Protein AF-X1M5L8-F1 (afdb_monomer_lite)

Foldseek 3Di:
DPPVVLVVVLQVLLVVQLVQCVVCVCQCLDVNHDRPSCVLVCCCVVDVSNVNSNLNSQQNNLCVSPPPVCSNPVD

Secondary structure (DSSP, 8-state):
--HHHHHHHHHHHHHHHHHHHHHTHHHHSSSS---GGGGGGGGGGT-THHHHHHHHHHHHHHHHSSSTHHHHH--

Organism: NCBI:txid412755

Radius of gyration: 12.64 Å; chains: 1; bounding box: 34×22×30 Å

Structure (mmCIF, N/CA/C/O backbone):
data_AF-X1M5L8-F1
#
_entry.id   AF-X1M5L8-F1
#
loop_
_atom_site.group_PDB
_atom_site.id
_atom_site.type_symbol
_atom_site.label_atom_id
_atom_site.label_alt_id
_atom_site.label_comp_id
_atom_site.label_asym_id
_atom_site.label_entity_id
_atom_site.label_seq_id
_atom_site.pdbx_PDB_ins_code
_atom_site.Cartn_x
_atom_site.Cartn_y
_atom_site.Cartn_z
_atom_site.occupancy
_atom_site.B_iso_or_equiv
_atom_site.auth_seq_id
_atom_site.auth_comp_id
_atom_site.auth_asym_id
_atom_site.auth_atom_id
_atom_site.pdbx_PDB_model_num
ATOM 1 N N . MET A 1 1 ? -15.995 1.680 15.866 1.00 62.41 1 MET A N 1
ATOM 2 C CA . MET A 1 1 ? -16.151 1.449 14.412 1.00 62.41 1 MET A CA 1
ATOM 3 C C . MET A 1 1 ? -16.612 0.012 14.213 1.00 62.41 1 MET A C 1
ATOM 5 O O . MET A 1 1 ? -16.022 -0.867 14.828 1.00 62.41 1 MET 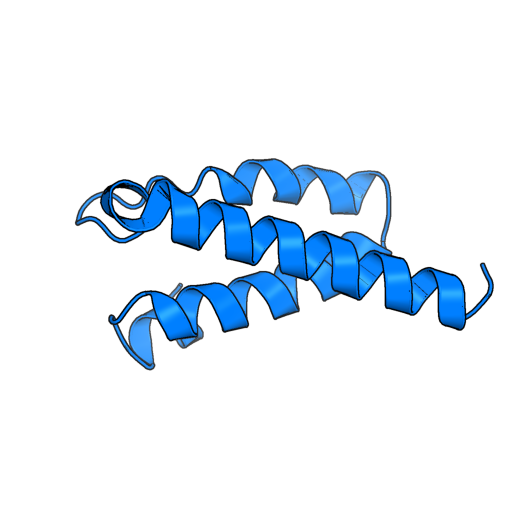A O 1
ATOM 9 N N . ASN A 1 2 ? -17.666 -0.248 13.434 1.00 84.50 2 ASN A N 1
ATOM 10 C CA . ASN A 1 2 ? -18.067 -1.628 13.132 1.00 84.50 2 ASN A CA 1
ATOM 11 C C . ASN A 1 2 ? -16.911 -2.345 12.417 1.00 84.50 2 ASN A C 1
ATOM 13 O O . ASN A 1 2 ? -16.297 -1.752 11.528 1.00 84.50 2 ASN A O 1
ATOM 17 N N . LYS A 1 3 ? -16.622 -3.604 12.783 1.00 84.94 3 LYS A N 1
ATOM 18 C CA . LYS A 1 3 ? -15.528 -4.401 12.184 1.00 84.94 3 LYS A CA 1
ATOM 19 C C . LYS A 1 3 ? -15.578 -4.402 10.652 1.00 84.94 3 LYS A C 1
ATOM 21 O O . LYS A 1 3 ? -14.543 -4.313 10.003 1.00 84.94 3 LYS A O 1
ATOM 26 N N . LEU A 1 4 ? -16.784 -4.430 10.088 1.00 91.06 4 LEU A N 1
ATOM 27 C CA . LEU A 1 4 ? -17.008 -4.417 8.645 1.00 91.06 4 LEU A CA 1
ATOM 28 C C . LEU A 1 4 ? -16.542 -3.100 8.000 1.00 91.06 4 LEU A C 1
ATOM 30 O O . LEU A 1 4 ? -15.791 -3.125 7.033 1.00 91.06 4 LEU A O 1
ATOM 34 N N . ASN A 1 5 ? -16.875 -1.952 8.599 1.00 90.12 5 ASN A N 1
ATOM 35 C CA . ASN A 1 5 ? -16.430 -0.640 8.113 1.00 90.12 5 ASN A CA 1
ATOM 36 C C . ASN A 1 5 ? -14.907 -0.478 8.194 1.00 90.12 5 ASN A C 1
ATOM 38 O O . ASN A 1 5 ? -14.314 0.159 7.329 1.00 90.12 5 ASN A O 1
ATOM 42 N N . TYR A 1 6 ? -14.274 -1.061 9.217 1.00 91.25 6 TYR A N 1
ATOM 43 C CA . TYR A 1 6 ? -12.816 -1.079 9.328 1.00 91.25 6 TYR A CA 1
ATOM 44 C C . TYR A 1 6 ? -12.179 -1.861 8.171 1.00 91.25 6 TYR A C 1
ATOM 46 O O . TYR A 1 6 ? -11.318 -1.327 7.481 1.00 91.25 6 TYR A O 1
ATOM 54 N N . LEU A 1 7 ? -12.649 -3.084 7.903 1.00 91.50 7 LEU A N 1
ATOM 55 C CA . LEU A 1 7 ? -12.132 -3.915 6.809 1.00 91.50 7 LEU A CA 1
ATOM 56 C C . LEU A 1 7 ? -12.346 -3.280 5.430 1.00 91.50 7 LEU A C 1
ATOM 58 O O . LEU A 1 7 ? -11.452 -3.332 4.590 1.00 91.50 7 LEU A O 1
ATOM 62 N N . VAL A 1 8 ? -13.495 -2.636 5.207 1.00 93.56 8 VAL A N 1
ATOM 63 C CA . VAL A 1 8 ? -13.762 -1.915 3.953 1.00 93.56 8 VAL A CA 1
ATOM 64 C C . VAL A 1 8 ? -12.768 -0.768 3.760 1.00 93.56 8 VAL A C 1
ATOM 66 O O . VAL A 1 8 ? -12.236 -0.612 2.665 1.00 93.56 8 VAL A O 1
ATOM 69 N N . ARG A 1 9 ? -12.453 0.005 4.809 1.00 91.44 9 ARG A N 1
ATOM 70 C CA . ARG A 1 9 ? -11.442 1.075 4.719 1.00 91.44 9 ARG A CA 1
ATOM 71 C C . ARG A 1 9 ? -10.053 0.532 4.404 1.00 91.44 9 ARG A C 1
ATOM 73 O O . ARG A 1 9 ? -9.408 1.053 3.501 1.00 91.44 9 ARG A O 1
ATOM 80 N N . VAL A 1 10 ? -9.632 -0.533 5.091 1.00 93.62 10 VAL A N 1
ATOM 81 C CA . VAL A 1 10 ? -8.362 -1.229 4.820 1.00 93.62 10 VAL A CA 1
ATOM 82 C C . VAL A 1 10 ? -8.271 -1.621 3.342 1.00 93.62 10 VAL A C 1
ATOM 84 O O . VAL A 1 10 ? -7.297 -1.279 2.674 1.00 93.62 10 VAL A O 1
ATOM 87 N N . ALA A 1 11 ? -9.306 -2.288 2.820 1.00 93.50 11 ALA A N 1
ATOM 88 C CA . ALA A 1 11 ? -9.345 -2.748 1.435 1.00 93.50 11 ALA A CA 1
ATOM 89 C C . ALA A 1 11 ? -9.312 -1.587 0.429 1.00 93.50 11 ALA A C 1
ATOM 91 O O . ALA A 1 11 ? -8.572 -1.647 -0.549 1.00 93.50 11 ALA A O 1
ATOM 92 N N . MET A 1 12 ? -10.066 -0.514 0.683 1.00 94.88 12 MET A N 1
ATOM 93 C CA . MET A 1 12 ? -10.093 0.671 -0.181 1.00 94.88 12 MET A CA 1
ATOM 94 C C . MET A 1 12 ? -8.736 1.378 -0.232 1.00 94.88 12 MET A C 1
ATOM 96 O O . MET A 1 12 ? -8.265 1.714 -1.315 1.00 94.88 12 MET A O 1
ATOM 100 N N . ILE A 1 13 ? -8.087 1.578 0.919 1.00 94.44 13 ILE A N 1
ATOM 101 C CA . ILE A 1 13 ? -6.775 2.237 0.994 1.00 94.44 13 ILE A CA 1
ATOM 102 C C . ILE A 1 13 ? -5.721 1.402 0.259 1.00 94.44 13 ILE A C 1
ATOM 104 O O . ILE A 1 13 ? -4.971 1.941 -0.555 1.00 94.44 13 ILE A O 1
ATOM 108 N N . GLY A 1 14 ? -5.709 0.084 0.485 1.00 93.19 14 GLY A N 1
ATOM 109 C CA . GLY A 1 14 ? -4.808 -0.826 -0.221 1.00 93.19 14 GLY A CA 1
ATOM 110 C C . GLY A 1 14 ? -5.045 -0.842 -1.733 1.00 93.19 14 GLY A C 1
ATOM 111 O O . GLY A 1 14 ? -4.090 -0.773 -2.501 1.00 93.19 14 GLY A O 1
ATOM 112 N N . ALA A 1 15 ? -6.306 -0.852 -2.177 1.00 93.62 15 ALA A N 1
ATOM 113 C CA . ALA A 1 15 ? -6.644 -0.805 -3.598 1.00 93.62 15 ALA A CA 1
ATOM 114 C C . ALA A 1 15 ? -6.161 0.491 -4.266 1.00 93.62 15 ALA A C 1
ATOM 116 O O . ALA A 1 15 ? -5.579 0.436 -5.347 1.00 93.62 15 ALA A O 1
ATOM 117 N N . ILE A 1 16 ? -6.345 1.64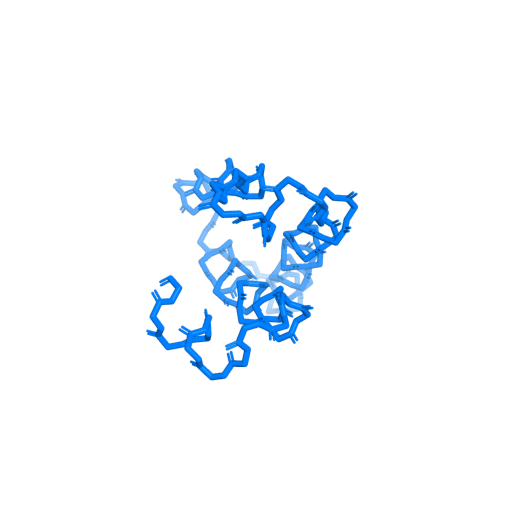6 -3.617 1.00 93.56 16 ILE A N 1
ATOM 118 C CA . ILE A 1 16 ? -5.860 2.934 -4.138 1.00 93.56 16 ILE A CA 1
ATOM 119 C C . ILE A 1 16 ? -4.333 2.920 -4.258 1.00 93.56 16 ILE A C 1
ATOM 121 O O . ILE A 1 16 ? -3.810 3.320 -5.296 1.00 93.56 16 ILE A O 1
ATOM 125 N N . TYR A 1 17 ? -3.622 2.421 -3.241 1.00 92.75 17 TYR A N 1
ATOM 126 C CA . TYR A 1 17 ? -2.161 2.314 -3.270 1.00 92.75 17 TYR A CA 1
ATOM 127 C C . TYR A 1 17 ? -1.677 1.475 -4.466 1.00 92.75 17 TYR A C 1
ATOM 129 O O . TYR A 1 17 ? -0.814 1.911 -5.229 1.00 92.75 17 TYR A O 1
ATOM 137 N N . VAL A 1 18 ? -2.282 0.301 -4.678 1.00 91.50 18 VAL A N 1
ATOM 138 C CA . VAL A 1 18 ? -1.949 -0.592 -5.800 1.00 91.50 18 VAL A CA 1
ATOM 139 C C . VAL A 1 18 ? -2.236 0.076 -7.142 1.00 91.50 18 VAL A C 1
ATOM 141 O O . VAL A 1 18 ? -1.379 0.084 -8.021 1.00 91.50 18 VAL A O 1
ATOM 144 N N . ILE A 1 19 ? -3.419 0.672 -7.301 1.00 92.19 19 ILE A N 1
ATOM 145 C CA . ILE A 1 19 ? -3.825 1.328 -8.549 1.00 92.19 19 ILE A CA 1
ATOM 146 C C . ILE A 1 19 ? -2.872 2.474 -8.897 1.00 92.19 19 ILE A C 1
ATOM 148 O O . ILE A 1 19 ? -2.472 2.590 -10.052 1.00 92.19 19 ILE A O 1
ATOM 152 N N . LEU A 1 20 ? -2.469 3.290 -7.919 1.00 89.94 20 LEU A N 1
ATOM 153 C CA . LEU A 1 20 ? -1.511 4.370 -8.155 1.00 89.94 20 LEU A CA 1
ATOM 154 C C . LEU A 1 20 ? -0.172 3.826 -8.662 1.00 89.94 20 LEU A C 1
ATOM 156 O O . LEU A 1 20 ? 0.337 4.324 -9.663 1.00 89.94 20 LEU A O 1
ATOM 160 N N . ASN A 1 21 ? 0.365 2.774 -8.044 1.00 88.25 21 ASN A N 1
ATOM 161 C CA . ASN A 1 21 ? 1.625 2.178 -8.497 1.00 88.25 21 ASN A CA 1
ATOM 162 C C . ASN A 1 21 ? 1.515 1.521 -9.884 1.00 88.25 21 ASN A C 1
ATOM 164 O O . ASN A 1 21 ? 2.464 1.582 -10.659 1.00 88.25 21 ASN A O 1
ATOM 168 N N . ILE A 1 22 ? 0.360 0.945 -10.238 1.00 86.31 22 ILE A N 1
ATOM 169 C CA . ILE A 1 22 ? 0.140 0.346 -11.565 1.00 86.31 22 ILE A CA 1
ATOM 170 C C . ILE A 1 22 ? -0.026 1.422 -12.647 1.00 86.31 22 ILE A C 1
ATOM 172 O O . ILE A 1 22 ? 0.574 1.313 -13.714 1.00 86.31 22 ILE A O 1
ATOM 176 N N . ILE A 1 23 ? -0.812 2.475 -12.395 1.00 90.56 23 ILE A N 1
ATOM 177 C CA . ILE A 1 23 ? -1.021 3.569 -13.363 1.00 90.56 23 ILE A CA 1
ATOM 178 C C . ILE A 1 23 ? 0.298 4.292 -13.640 1.00 90.56 23 ILE A C 1
ATOM 180 O O . ILE A 1 23 ? 0.605 4.620 -14.786 1.00 90.56 23 ILE A O 1
ATOM 184 N N . PHE A 1 24 ? 1.093 4.509 -12.594 1.00 85.38 24 PHE A N 1
ATOM 185 C CA . PHE A 1 24 ? 2.397 5.149 -12.693 1.00 85.38 24 PHE A CA 1
ATOM 186 C C . PHE A 1 24 ? 3.547 4.147 -12.822 1.00 85.38 24 PHE A C 1
ATOM 188 O O . PHE A 1 24 ? 4.698 4.535 -12.633 1.00 85.38 24 PHE A O 1
ATOM 195 N N . ALA A 1 25 ? 3.275 2.903 -13.236 1.00 82.06 25 ALA A N 1
ATOM 196 C CA . ALA A 1 25 ? 4.273 1.845 -13.398 1.00 82.06 25 ALA A CA 1
ATOM 197 C C . ALA A 1 25 ? 5.602 2.275 -14.061 1.00 82.06 25 ALA A C 1
ATOM 199 O O . ALA A 1 25 ? 6.648 1.938 -13.503 1.00 82.06 25 ALA A O 1
ATOM 200 N N . PRO A 1 26 ? 5.634 3.047 -15.176 1.00 79.94 26 PRO A N 1
ATOM 201 C CA . PRO A 1 26 ? 6.904 3.455 -15.794 1.00 79.94 26 PRO A CA 1
ATOM 202 C C . PRO A 1 26 ? 7.791 4.331 -14.895 1.00 79.94 26 PRO A C 1
ATOM 204 O O . PRO A 1 26 ? 9.001 4.383 -15.093 1.00 79.94 26 PRO A O 1
ATOM 207 N N . ILE A 1 27 ? 7.202 5.019 -13.915 1.00 82.69 27 ILE A N 1
ATOM 208 C CA . ILE A 1 27 ? 7.892 5.889 -12.955 1.00 82.69 27 ILE A CA 1
ATOM 209 C C . ILE A 1 27 ? 8.066 5.175 -11.600 1.00 82.69 27 ILE A C 1
ATOM 211 O O . ILE A 1 27 ? 9.058 5.381 -10.904 1.00 82.69 27 ILE A O 1
ATOM 215 N N . SER A 1 28 ? 7.124 4.305 -11.231 1.00 80.06 28 SER A N 1
ATOM 216 C CA . SER A 1 28 ? 7.103 3.593 -9.949 1.00 80.06 28 SER A CA 1
ATOM 217 C C . SER A 1 28 ? 8.058 2.397 -9.883 1.00 80.06 28 SER A C 1
ATOM 219 O O . SER A 1 28 ? 8.536 2.099 -8.793 1.00 80.06 28 SER A O 1
ATOM 221 N N . TYR A 1 29 ? 8.386 1.762 -11.017 1.00 81.12 29 TYR A N 1
ATOM 222 C CA . TYR A 1 29 ? 9.289 0.593 -11.088 1.00 81.12 29 TYR A CA 1
ATOM 223 C C . TYR A 1 29 ? 10.550 0.840 -11.930 1.00 81.12 29 TYR A C 1
ATOM 225 O O . TYR A 1 29 ? 11.233 -0.092 -12.353 1.00 81.12 29 TYR A O 1
ATOM 233 N N . GLY A 1 30 ? 10.853 2.107 -12.215 1.00 76.50 30 GLY A N 1
ATOM 234 C CA . GLY A 1 30 ? 12.069 2.486 -12.925 1.00 76.50 30 GLY A CA 1
ATOM 235 C C . GLY A 1 30 ? 13.338 2.335 -12.069 1.00 76.50 30 GLY A C 1
ATOM 236 O O . GLY A 1 30 ? 13.263 2.078 -10.868 1.00 76.50 30 GLY A O 1
ATOM 237 N N . PRO A 1 31 ? 14.528 2.570 -12.654 1.00 74.00 31 PRO A N 1
ATOM 238 C CA . PRO A 1 31 ? 15.799 2.581 -11.917 1.00 74.00 31 PRO A CA 1
ATOM 239 C C . PRO A 1 31 ? 15.839 3.645 -10.807 1.00 74.00 31 PRO A C 1
ATOM 241 O O . PRO A 1 31 ? 16.576 3.501 -9.837 1.00 74.00 31 PRO A O 1
ATOM 244 N N . VAL A 1 32 ? 15.026 4.699 -10.938 1.00 76.88 32 VAL A N 1
ATOM 245 C CA . VAL A 1 32 ? 14.696 5.644 -9.868 1.00 76.88 32 VAL A CA 1
ATOM 246 C C . VAL A 1 32 ? 13.208 5.475 -9.569 1.00 76.88 32 VAL A C 1
ATOM 248 O O . VAL A 1 32 ? 12.371 5.919 -10.353 1.00 76.88 32 VAL A O 1
ATOM 251 N N . GLN A 1 33 ? 12.880 4.796 -8.469 1.00 75.75 33 GLN A N 1
ATOM 252 C CA . GLN A 1 33 ? 11.499 4.477 -8.102 1.00 75.75 33 GLN A CA 1
ATOM 253 C C . GLN A 1 33 ? 10.820 5.691 -7.463 1.00 75.75 33 GLN A C 1
ATOM 255 O O . GLN A 1 33 ? 11.017 5.981 -6.283 1.00 75.75 33 GLN A O 1
ATOM 260 N N . VAL A 1 34 ? 9.999 6.407 -8.230 1.00 80.62 34 VAL A N 1
ATOM 261 C CA . VAL A 1 34 ? 9.156 7.477 -7.682 1.00 80.62 34 VAL A CA 1
ATOM 262 C C . VAL A 1 34 ? 7.744 6.926 -7.503 1.00 80.62 34 VAL A C 1
ATOM 264 O O . VAL A 1 34 ? 6.935 6.864 -8.431 1.00 80.62 34 VAL A O 1
ATOM 267 N N . ARG A 1 35 ? 7.450 6.488 -6.276 1.00 83.75 35 ARG A N 1
ATOM 268 C CA . ARG A 1 35 ? 6.142 5.950 -5.890 1.00 83.75 35 ARG A CA 1
ATOM 269 C C . ARG A 1 35 ? 5.262 7.066 -5.351 1.00 83.75 35 ARG A C 1
ATOM 271 O O . ARG A 1 35 ? 5.344 7.447 -4.189 1.00 83.75 35 ARG A O 1
ATOM 278 N N . ILE A 1 36 ? 4.370 7.567 -6.199 1.00 83.50 36 ILE A N 1
ATOM 279 C CA . ILE A 1 36 ? 3.365 8.567 -5.800 1.00 83.50 36 ILE A CA 1
ATOM 280 C C . ILE A 1 36 ? 2.450 8.002 -4.698 1.00 83.50 36 ILE A C 1
ATOM 282 O O . ILE A 1 36 ? 1.968 8.747 -3.847 1.00 83.50 36 ILE A O 1
ATOM 286 N N . ALA A 1 37 ? 2.269 6.678 -4.665 1.00 87.06 37 ALA A N 1
ATOM 287 C CA . ALA A 1 37 ? 1.504 5.988 -3.635 1.00 87.06 37 ALA A CA 1
ATOM 288 C C . ALA A 1 37 ? 2.072 6.179 -2.211 1.00 87.06 37 ALA A C 1
ATOM 290 O O . ALA A 1 37 ? 1.301 6.129 -1.256 1.00 87.06 37 ALA A O 1
ATOM 291 N N . GLU A 1 38 ? 3.365 6.492 -2.049 1.00 86.56 38 GLU A N 1
ATOM 292 C CA . GLU A 1 38 ? 3.973 6.785 -0.738 1.00 86.56 38 GLU A CA 1
ATOM 293 C C . GLU A 1 38 ? 3.429 8.069 -0.097 1.00 86.56 38 GLU A C 1
ATOM 295 O O . GLU A 1 38 ? 3.468 8.217 1.122 1.00 86.56 38 GLU A O 1
ATOM 300 N N . ALA A 1 39 ? 2.815 8.975 -0.867 1.00 88.12 39 ALA A N 1
ATOM 301 C CA . ALA A 1 39 ? 2.099 10.114 -0.290 1.00 88.12 39 ALA A CA 1
ATOM 302 C C . ALA A 1 39 ? 0.949 9.670 0.640 1.00 88.12 39 ALA A C 1
ATOM 304 O O . ALA A 1 39 ? 0.571 10.397 1.561 1.00 88.12 39 ALA A O 1
ATOM 305 N N . LEU A 1 40 ? 0.413 8.456 0.445 1.00 88.56 40 LEU A N 1
ATOM 306 C CA . LEU A 1 40 ? -0.610 7.876 1.315 1.00 88.56 40 LEU A CA 1
ATOM 307 C C . LEU A 1 40 ? -0.054 7.435 2.676 1.00 88.56 40 LEU A C 1
ATOM 309 O O . LEU A 1 40 ? -0.844 7.236 3.594 1.00 88.56 40 LEU A O 1
ATOM 313 N N . ALA A 1 41 ? 1.268 7.344 2.860 1.00 88.62 41 ALA A N 1
ATOM 314 C CA . ALA A 1 41 ? 1.896 6.982 4.135 1.00 88.62 41 ALA A CA 1
ATOM 315 C C . ALA A 1 41 ? 1.652 8.006 5.261 1.00 88.62 41 ALA A C 1
ATOM 317 O O . ALA A 1 41 ? 1.954 7.733 6.421 1.00 88.62 41 ALA A O 1
ATOM 318 N N . VAL A 1 42 ? 1.050 9.160 4.949 1.00 91.62 42 VAL A N 1
ATOM 319 C CA . VAL A 1 42 ? 0.566 10.127 5.945 1.00 91.62 42 VAL A CA 1
ATOM 320 C C . VAL A 1 42 ? -0.808 9.734 6.520 1.00 91.62 42 VAL A C 1
ATOM 322 O O . VAL A 1 42 ? -1.130 10.109 7.647 1.00 91.62 42 VAL A O 1
ATOM 325 N N . LEU A 1 43 ? -1.625 8.935 5.814 1.00 89.69 43 LEU A N 1
ATOM 326 C CA . LEU A 1 43 ? -2.951 8.515 6.302 1.00 89.69 43 LEU A CA 1
ATOM 327 C C . LEU A 1 43 ? -2.936 7.787 7.661 1.00 89.69 43 LEU A C 1
ATOM 329 O O . LEU A 1 43 ? -3.858 8.036 8.435 1.00 89.69 43 LEU A O 1
ATOM 333 N N . PRO A 1 44 ? -1.953 6.926 7.996 1.00 90.38 44 PRO A N 1
ATOM 334 C CA . PRO A 1 44 ? -1.844 6.290 9.310 1.00 90.38 44 PRO A CA 1
ATOM 335 C C . PRO A 1 44 ? -1.873 7.244 10.506 1.00 90.38 44 PRO A C 1
ATOM 337 O O . PRO A 1 44 ? -2.324 6.843 11.577 1.00 90.38 44 PRO A O 1
ATOM 340 N N . PHE A 1 45 ? -1.443 8.501 10.338 1.00 88.12 45 PHE A N 1
ATOM 341 C CA . PHE A 1 45 ? -1.530 9.514 11.396 1.00 88.12 45 PHE A CA 1
ATOM 342 C C . PHE A 1 45 ? -2.972 9.968 11.674 1.00 88.12 45 PHE A C 1
ATOM 344 O O . PHE A 1 45 ? -3.251 10.500 12.745 1.00 88.12 45 PHE A O 1
ATOM 351 N N . ILE A 1 46 ? -3.882 9.767 10.718 1.00 89.44 46 ILE A N 1
ATOM 352 C CA . ILE A 1 46 ? -5.282 10.204 10.776 1.00 89.44 46 ILE A CA 1
ATOM 353 C C . ILE A 1 46 ? -6.217 9.007 11.007 1.00 89.44 46 ILE A C 1
ATOM 355 O O . ILE A 1 46 ? -7.155 9.099 11.798 1.00 89.44 46 ILE A O 1
ATOM 359 N N . ASP A 1 47 ? -5.973 7.878 10.333 1.00 87.94 47 ASP A N 1
ATOM 360 C CA . ASP A 1 47 ? -6.776 6.658 10.435 1.00 87.94 47 ASP A CA 1
ATOM 361 C C . ASP A 1 47 ? -5.874 5.412 10.599 1.00 87.94 47 ASP A C 1
ATOM 363 O O . ASP A 1 47 ? -5.177 5.023 9.657 1.00 87.94 47 ASP A O 1
ATOM 367 N N . PRO A 1 48 ? -5.928 4.712 11.751 1.00 87.06 48 PRO A N 1
ATOM 368 C CA . PRO A 1 48 ? -5.143 3.499 11.999 1.00 87.06 48 PRO A CA 1
ATOM 369 C C . PRO A 1 48 ? -5.422 2.342 11.027 1.00 87.06 48 PRO A C 1
ATOM 371 O O . PRO A 1 48 ? -4.599 1.437 10.893 1.00 87.06 48 PRO A O 1
ATOM 374 N N . SER A 1 49 ? -6.576 2.330 10.344 1.00 88.81 49 SER A N 1
ATOM 375 C CA . SER A 1 49 ? -6.880 1.328 9.310 1.00 88.81 49 SER A CA 1
ATOM 376 C C . SER A 1 49 ? -5.955 1.440 8.094 1.00 88.81 49 SER A C 1
ATOM 378 O O . SER A 1 49 ? -5.708 0.443 7.413 1.00 88.81 49 SER A O 1
ATOM 380 N N . ALA A 1 50 ? -5.368 2.617 7.865 1.00 90.62 50 ALA A N 1
ATOM 381 C CA . ALA A 1 50 ? -4.422 2.832 6.783 1.00 90.62 50 ALA A CA 1
ATOM 382 C C . ALA A 1 50 ? -3.132 2.021 6.953 1.00 90.62 50 ALA A C 1
ATOM 384 O O . ALA A 1 50 ? -2.545 1.640 5.952 1.00 90.62 50 ALA A O 1
ATOM 385 N N . ILE A 1 51 ? -2.722 1.686 8.183 1.00 90.31 51 ILE A N 1
ATOM 386 C CA . ILE A 1 51 ? -1.505 0.895 8.433 1.00 90.31 51 ILE A CA 1
ATOM 387 C C . ILE A 1 51 ? -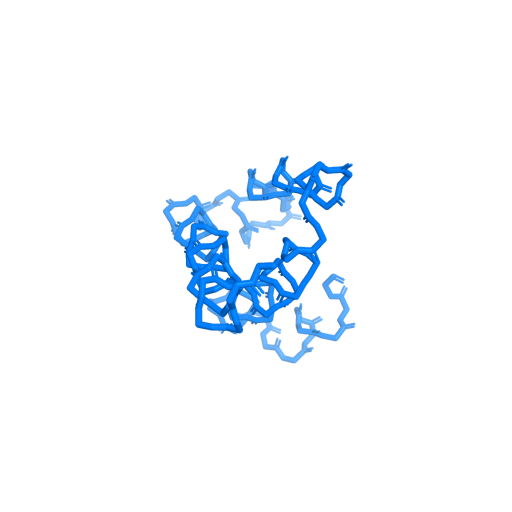1.600 -0.458 7.722 1.00 90.31 51 ILE A C 1
ATOM 389 O O . ILE A 1 51 ? -0.746 -0.809 6.912 1.00 90.31 51 ILE A O 1
ATOM 393 N N . ILE A 1 52 ? -2.678 -1.200 7.987 1.00 91.62 52 ILE A N 1
ATOM 394 C CA . ILE A 1 52 ? -2.888 -2.522 7.388 1.00 91.62 52 ILE A CA 1
ATOM 395 C C . ILE A 1 52 ? -3.198 -2.395 5.893 1.00 91.62 52 ILE A C 1
ATOM 397 O O . ILE A 1 52 ? -2.716 -3.202 5.102 1.00 91.62 52 ILE A O 1
ATOM 401 N N . GLY A 1 53 ? -3.965 -1.374 5.494 1.00 91.50 53 GLY A N 1
ATOM 402 C CA . GLY A 1 53 ? -4.312 -1.151 4.088 1.00 91.50 53 GLY A CA 1
ATOM 403 C C . GLY A 1 53 ? -3.086 -0.882 3.218 1.00 91.50 53 GLY A C 1
ATOM 404 O O . GLY A 1 53 ? -2.922 -1.517 2.180 1.00 91.50 53 GLY A O 1
ATOM 405 N N . LEU A 1 54 ? -2.197 0.004 3.668 1.00 91.69 54 LEU A N 1
ATOM 406 C CA . LEU A 1 54 ? -0.962 0.350 2.966 1.00 91.69 54 LEU A CA 1
ATOM 407 C C . LEU A 1 54 ? 0.049 -0.789 2.996 1.00 91.69 54 LEU A C 1
ATOM 409 O O . LEU A 1 54 ? 0.675 -1.046 1.979 1.00 91.69 54 LEU A O 1
ATOM 413 N N . PHE A 1 55 ? 0.168 -1.518 4.109 1.00 90.12 55 PHE A N 1
ATOM 414 C CA . PHE A 1 55 ? 1.051 -2.683 4.186 1.00 90.12 55 PHE A CA 1
ATOM 415 C C . PHE A 1 55 ? 0.663 -3.760 3.162 1.00 90.12 55 PHE A C 1
ATOM 417 O O . PHE A 1 55 ? 1.493 -4.211 2.374 1.00 90.12 55 PHE A O 1
ATOM 424 N N . ILE A 1 56 ? -0.622 -4.128 3.120 1.00 91.00 56 ILE A N 1
ATOM 425 C CA . ILE A 1 56 ? -1.131 -5.105 2.149 1.00 91.00 56 ILE A CA 1
ATOM 426 C C . ILE A 1 56 ? -1.025 -4.550 0.723 1.00 91.00 56 ILE A C 1
ATOM 428 O O . ILE A 1 56 ? -0.606 -5.266 -0.185 1.00 91.00 56 ILE A O 1
ATOM 432 N N . GLY A 1 57 ? -1.367 -3.274 0.520 1.00 90.25 57 GLY A N 1
ATOM 433 C CA . GLY A 1 57 ? -1.243 -2.603 -0.773 1.00 90.25 57 GLY A CA 1
ATOM 434 C C . GLY A 1 57 ? 0.196 -2.578 -1.292 1.00 90.25 57 GLY A C 1
ATOM 435 O O . GLY A 1 57 ? 0.418 -2.826 -2.473 1.00 90.25 57 GLY A O 1
ATOM 436 N N . CYS A 1 58 ? 1.172 -2.360 -0.410 1.00 89.38 58 CYS A N 1
ATOM 437 C CA . CYS A 1 58 ? 2.596 -2.389 -0.720 1.00 89.38 58 CYS A CA 1
ATOM 438 C C . CYS A 1 58 ? 3.026 -3.768 -1.213 1.00 89.38 58 CYS A C 1
ATOM 440 O O . CYS A 1 58 ? 3.585 -3.879 -2.301 1.00 89.38 58 CYS A O 1
ATOM 442 N N . ILE A 1 59 ? 2.678 -4.834 -0.490 1.00 87.50 59 ILE A N 1
ATOM 443 C CA . ILE A 1 59 ? 2.984 -6.205 -0.920 1.00 87.50 59 ILE A CA 1
ATOM 444 C C . ILE A 1 59 ? 2.390 -6.481 -2.307 1.00 87.50 59 ILE A C 1
ATOM 446 O O . ILE A 1 59 ? 3.092 -6.952 -3.198 1.00 87.50 59 ILE A O 1
ATOM 450 N N . LEU A 1 60 ? 1.113 -6.148 -2.516 1.00 88.31 60 LEU A N 1
ATOM 451 C CA . LEU A 1 60 ? 0.433 -6.375 -3.794 1.00 88.31 60 LEU A CA 1
ATOM 452 C C . LEU A 1 60 ? 1.041 -5.560 -4.945 1.00 88.31 60 LEU A C 1
ATOM 454 O O . LEU A 1 60 ? 1.178 -6.074 -6.053 1.00 88.31 60 LEU A O 1
ATOM 458 N N . ALA A 1 61 ? 1.432 -4.310 -4.696 1.00 86.38 61 ALA A N 1
ATOM 459 C CA . ALA A 1 61 ? 2.098 -3.485 -5.695 1.00 86.38 61 ALA A CA 1
ATOM 460 C C . ALA A 1 61 ? 3.490 -4.034 -6.053 1.00 86.38 61 ALA A C 1
ATOM 462 O O . ALA A 1 61 ? 3.844 -4.062 -7.228 1.00 86.38 61 ALA A O 1
ATOM 463 N N . ASN A 1 62 ? 4.264 -4.515 -5.078 1.00 85.25 62 ASN A N 1
ATOM 464 C CA . ASN A 1 62 ? 5.579 -5.116 -5.328 1.00 85.25 62 ASN A CA 1
ATOM 465 C C . ASN A 1 62 ? 5.479 -6.461 -6.070 1.00 85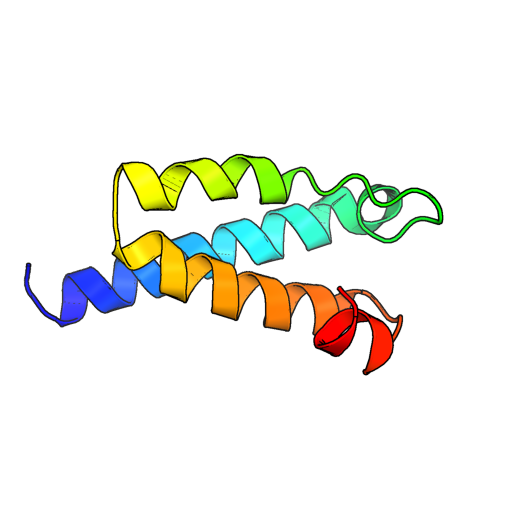.25 62 ASN A C 1
ATOM 467 O O . ASN A 1 62 ? 6.333 -6.772 -6.895 1.00 85.25 62 ASN A O 1
ATOM 471 N N . VAL A 1 63 ? 4.394 -7.227 -5.881 1.00 83.38 63 VAL A N 1
ATOM 472 C CA . VAL A 1 63 ? 4.108 -8.417 -6.710 1.00 83.38 63 VAL A CA 1
ATOM 473 C C . VAL A 1 63 ? 3.960 -8.046 -8.194 1.00 83.38 63 VAL A C 1
ATOM 475 O O . VAL A 1 63 ? 4.382 -8.811 -9.059 1.00 83.38 63 VAL A O 1
ATOM 478 N N . TYR A 1 64 ? 3.403 -6.871 -8.502 1.00 79.81 64 TYR A N 1
ATOM 479 C CA . TYR A 1 64 ? 3.268 -6.381 -9.878 1.00 79.81 64 TYR A CA 1
ATOM 480 C C . TYR A 1 64 ? 4.570 -5.779 -10.448 1.00 79.81 64 TYR A C 1
ATOM 482 O O . TYR A 1 64 ? 4.780 -5.818 -11.657 1.00 79.81 64 TYR A O 1
ATOM 490 N N . GLY 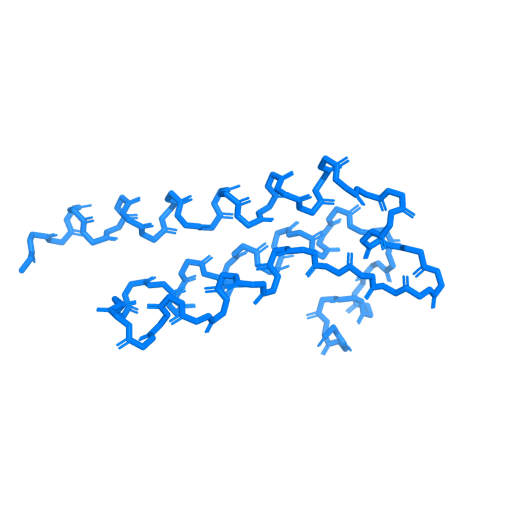A 1 65 ? 5.461 -5.263 -9.594 1.00 70.38 65 GLY A N 1
ATOM 491 C CA . GLY A 1 65 ? 6.676 -4.521 -9.969 1.00 70.38 65 GLY A CA 1
ATOM 492 C C . GLY A 1 65 ? 7.772 -5.297 -10.697 1.00 70.38 65 GLY A C 1
ATOM 493 O O . GLY A 1 65 ? 8.719 -4.705 -11.208 1.00 70.38 65 GLY A O 1
ATOM 494 N N . GLY A 1 66 ? 7.650 -6.621 -10.793 1.00 61.94 66 GLY A N 1
ATOM 495 C CA . GLY A 1 66 ? 8.490 -7.444 -11.668 1.00 61.94 66 GLY A CA 1
ATOM 496 C C . GLY A 1 66 ? 9.910 -7.730 -11.164 1.00 61.94 66 GLY A C 1
ATOM 497 O O . GLY A 1 66 ? 10.548 -8.637 -11.693 1.00 61.94 66 GLY A O 1
ATOM 498 N N . LEU A 1 67 ? 10.392 -7.064 -10.107 1.00 62.84 67 LEU A N 1
ATOM 499 C CA . LEU A 1 67 ? 11.680 -7.369 -9.455 1.00 62.84 67 LEU A CA 1
ATOM 500 C C . LEU A 1 67 ? 11.623 -8.612 -8.532 1.00 62.84 67 LEU A C 1
ATOM 502 O O . LEU A 1 67 ? 12.618 -8.998 -7.913 1.00 62.84 67 LEU A O 1
ATOM 506 N N . GLY A 1 68 ? 10.473 -9.292 -8.472 1.00 64.25 68 GLY A N 1
ATOM 507 C CA . GLY A 1 68 ? 10.292 -10.564 -7.772 1.00 64.25 68 GLY A CA 1
ATOM 508 C C . GLY A 1 68 ? 10.372 -10.436 -6.248 1.00 64.25 68 GLY A C 1
ATOM 509 O O . GLY A 1 68 ? 9.978 -9.431 -5.667 1.00 64.25 68 GLY A O 1
ATOM 510 N N . MET A 1 69 ? 10.891 -11.469 -5.577 1.00 59.41 69 MET A N 1
ATOM 511 C CA . MET A 1 69 ? 11.011 -11.509 -4.108 1.00 59.41 69 MET A CA 1
ATOM 512 C C . MET A 1 69 ? 11.870 -10.376 -3.524 1.00 59.41 69 MET A C 1
ATOM 514 O O . MET A 1 69 ? 11.701 -10.037 -2.356 1.00 59.41 69 MET A O 1
ATOM 518 N N . VAL A 1 70 ? 12.772 -9.787 -4.318 1.00 61.22 70 VAL A N 1
ATOM 519 C CA . VAL A 1 70 ? 13.639 -8.683 -3.880 1.00 61.22 70 VAL A CA 1
ATOM 520 C C . VAL A 1 70 ? 12.831 -7.406 -3.645 1.00 61.22 70 VAL A C 1
ATOM 522 O O . VAL A 1 70 ? 13.068 -6.743 -2.646 1.00 61.22 70 VAL A O 1
ATOM 525 N N . ASP A 1 71 ? 11.829 -7.116 -4.477 1.00 58.84 71 ASP A N 1
ATOM 526 C CA . ASP A 1 71 ? 10.935 -5.955 -4.296 1.00 58.84 71 ASP A CA 1
ATOM 527 C C . ASP A 1 71 ? 9.966 -6.154 -3.118 1.00 58.84 71 ASP A C 1
ATOM 529 O O . ASP A 1 71 ? 9.495 -5.208 -2.502 1.00 58.84 71 ASP A O 1
ATOM 533 N N . ILE A 1 72 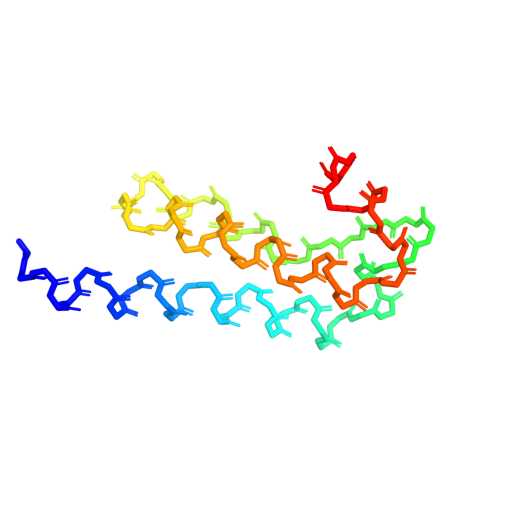? 9.661 -7.410 -2.781 1.00 64.50 72 ILE A N 1
ATOM 534 C CA . ILE A 1 72 ? 8.722 -7.751 -1.703 1.00 64.50 72 ILE A CA 1
ATOM 535 C C . ILE A 1 72 ? 9.417 -7.747 -0.330 1.00 64.50 72 ILE A C 1
ATOM 537 O O . ILE A 1 72 ? 8.785 -7.420 0.672 1.00 64.50 72 ILE A O 1
ATOM 541 N N . ILE A 1 73 ? 10.699 -8.135 -0.269 1.00 61.81 73 ILE A N 1
ATOM 542 C CA . ILE A 1 73 ? 11.469 -8.267 0.984 1.00 61.81 73 ILE A CA 1
ATOM 543 C C . ILE A 1 73 ? 12.400 -7.069 1.218 1.00 61.81 73 ILE A C 1
ATOM 545 O O . ILE A 1 73 ? 12.636 -6.701 2.366 1.00 61.81 73 ILE A O 1
ATOM 549 N N . GLY A 1 74 ? 12.955 -6.496 0.150 1.00 60.91 74 GLY A N 1
ATOM 550 C CA . GLY A 1 74 ? 13.888 -5.367 0.191 1.00 60.91 74 GLY A CA 1
ATOM 551 C C . GLY A 1 74 ? 13.295 -4.040 -0.283 1.00 60.91 74 GLY A C 1
ATOM 552 O O . GLY A 1 74 ? 14.059 -3.084 -0.415 1.00 60.91 74 GLY A O 1
ATOM 553 N N . GLY A 1 75 ? 11.989 -4.015 -0.579 1.00 54.34 75 GLY A N 1
ATOM 554 C CA . GLY A 1 75 ? 11.244 -2.807 -0.936 1.00 54.34 75 GLY A CA 1
ATOM 555 C C . GLY A 1 75 ? 11.192 -1.761 0.167 1.00 54.34 75 GLY A C 1
ATOM 556 O O . GLY A 1 75 ? 11.397 -2.111 1.353 1.00 54.34 75 GLY A O 1
#

pLDDT: mean 83.61, std 10.6, range [54.34, 94.88]

Sequence (75 aa):
MNKLNYLVRVAMIGAIYVILNIIFAPISYGPVQVRIAEALAVLPFIDPSAIIGLFIGCILANVYGGLGMVDIIGG

InterPro domains:
  IPR010387 Queuosine precursor transporter QueT [PF06177] (7-75)
  IPR010387 Queuosine precursor transporter QueT [PTHR40044] (7-75)